Protein AF-A0A838QYF1-F1 (afdb_monomer)

Mean predicted aligned error: 3.64 Å

Structure (mmCIF, N/CA/C/O backbone):
data_AF-A0A838QYF1-F1
#
_entry.id   AF-A0A838QYF1-F1
#
loop_
_atom_site.group_PDB
_atom_site.id
_atom_site.type_symbol
_atom_site.label_atom_id
_atom_site.label_alt_id
_atom_site.label_comp_id
_atom_site.label_asym_id
_atom_site.label_entity_id
_atom_si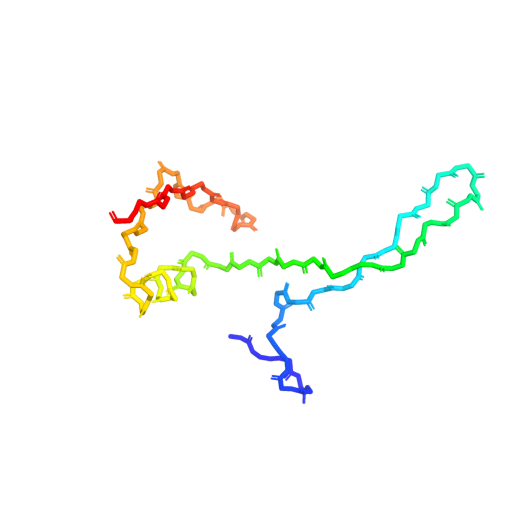te.label_seq_id
_atom_site.pdbx_PDB_ins_code
_atom_site.Cartn_x
_atom_site.Cartn_y
_atom_site.Cartn_z
_atom_site.occupancy
_atom_site.B_iso_or_equiv
_atom_site.auth_seq_id
_atom_site.auth_comp_id
_atom_site.auth_asym_id
_atom_site.auth_atom_id
_atom_site.pdbx_PDB_model_num
ATOM 1 N N . LEU A 1 1 ? 2.381 -12.823 1.874 1.00 61.94 1 LEU A N 1
ATOM 2 C CA . LEU A 1 1 ? 2.112 -12.941 3.325 1.00 61.94 1 LEU A CA 1
ATOM 3 C C . LEU A 1 1 ? 0.607 -13.063 3.488 1.00 61.94 1 LEU A C 1
ATOM 5 O O . LEU A 1 1 ? -0.106 -12.158 3.071 1.00 61.94 1 LEU A O 1
ATOM 9 N N . GLU A 1 2 ? 0.133 -14.190 4.003 1.00 74.88 2 GLU A N 1
ATOM 10 C CA . GLU A 1 2 ? -1.295 -14.483 4.175 1.00 74.88 2 GLU A CA 1
ATOM 11 C C . GLU A 1 2 ? -1.595 -14.648 5.663 1.00 74.88 2 GLU A C 1
ATOM 13 O O . GLU A 1 2 ? -0.758 -15.129 6.432 1.00 74.88 2 GLU A O 1
ATOM 18 N N . ARG A 1 3 ? -2.775 -14.198 6.085 1.00 79.62 3 ARG A N 1
ATOM 19 C CA . ARG A 1 3 ? -3.270 -14.395 7.447 1.00 79.62 3 AR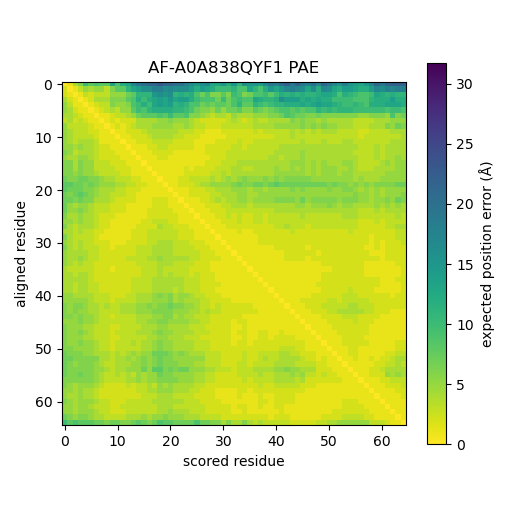G A CA 1
ATOM 20 C C . ARG A 1 3 ? -3.686 -15.855 7.637 1.00 79.62 3 ARG A C 1
ATOM 22 O O . ARG A 1 3 ? -3.967 -16.563 6.677 1.00 79.62 3 ARG A O 1
ATOM 29 N N . ALA A 1 4 ? -3.807 -16.289 8.892 1.00 82.69 4 ALA A N 1
ATOM 30 C CA . ALA A 1 4 ? -4.277 -17.639 9.226 1.00 82.69 4 ALA A CA 1
ATOM 31 C C . ALA A 1 4 ? -5.691 -17.959 8.689 1.00 82.69 4 ALA A C 1
ATOM 33 O O . ALA A 1 4 ? -6.058 -19.124 8.595 1.00 82.69 4 ALA A O 1
ATOM 34 N N . ASP A 1 5 ? -6.475 -16.935 8.339 1.00 85.38 5 ASP A N 1
ATOM 35 C CA . ASP A 1 5 ? -7.804 -17.052 7.733 1.00 85.38 5 ASP A CA 1
ATOM 36 C C . ASP A 1 5 ? -7.789 -16.959 6.192 1.00 85.38 5 ASP A C 1
ATOM 38 O O . ASP A 1 5 ? -8.847 -16.850 5.577 1.00 85.38 5 ASP A O 1
ATOM 42 N N . GLY A 1 6 ? -6.607 -16.988 5.566 1.00 84.75 6 GLY A N 1
ATOM 43 C CA . GLY A 1 6 ? -6.427 -16.956 4.112 1.00 84.75 6 GLY A CA 1
ATOM 44 C C . GLY A 1 6 ? -6.563 -15.573 3.471 1.00 84.75 6 GLY A C 1
ATOM 45 O O . GLY A 1 6 ? -6.417 -15.452 2.259 1.00 84.75 6 GLY A O 1
ATOM 46 N N . ARG A 1 7 ? -6.825 -14.513 4.248 1.00 85.50 7 ARG A N 1
ATOM 47 C CA . ARG A 1 7 ? -6.900 -13.144 3.712 1.00 85.50 7 ARG A CA 1
ATOM 48 C C . ARG A 1 7 ? -5.518 -12.520 3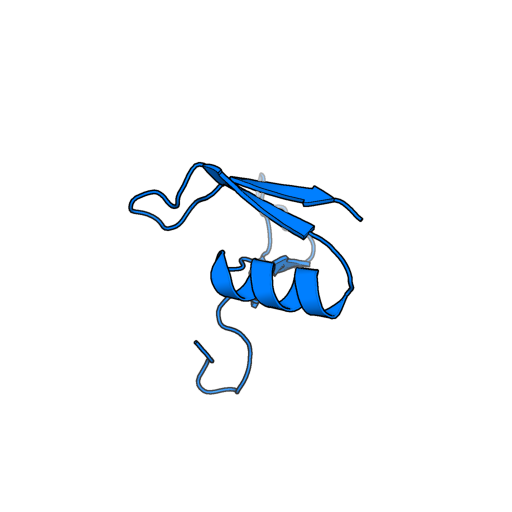.556 1.00 85.50 7 ARG A C 1
ATOM 50 O O . ARG A 1 7 ? -4.598 -12.810 4.330 1.00 85.50 7 ARG A O 1
ATOM 57 N N . TYR A 1 8 ? -5.381 -11.610 2.593 1.00 90.44 8 TYR A N 1
ATOM 58 C CA . TYR A 1 8 ? -4.156 -10.830 2.446 1.00 90.44 8 TYR A CA 1
ATOM 59 C C . TYR A 1 8 ? -3.947 -9.947 3.680 1.00 90.44 8 TYR A C 1
ATOM 61 O O . TYR A 1 8 ? -4.864 -9.286 4.165 1.00 90.44 8 TYR A O 1
ATOM 69 N N . VAL A 1 9 ? -2.725 -9.942 4.214 1.00 91.44 9 VAL A N 1
ATOM 70 C CA . VAL A 1 9 ? -2.394 -9.218 5.456 1.00 91.44 9 VAL A CA 1
ATOM 71 C C . VAL A 1 9 ? -2.604 -7.706 5.353 1.00 91.44 9 VAL A C 1
ATOM 73 O O . VAL A 1 9 ? -2.819 -7.057 6.372 1.00 91.44 9 VAL A O 1
ATOM 76 N N . GLY A 1 10 ? -2.552 -7.162 4.137 1.00 93.00 10 GLY A N 1
ATOM 77 C CA . GLY A 1 10 ? -2.733 -5.744 3.862 1.00 93.00 10 GLY A CA 1
ATOM 78 C C . GLY A 1 10 ? -4.187 -5.278 3.800 1.00 93.00 10 GLY A C 1
ATOM 79 O O . GLY A 1 10 ? -4.429 -4.076 3.733 1.00 93.00 10 GLY A O 1
ATOM 80 N N . GLU A 1 11 ? -5.157 -6.195 3.832 1.00 94.56 11 GLU A N 1
ATOM 81 C CA . GLU A 1 11 ? -6.582 -5.860 3.863 1.00 94.56 11 GLU A CA 1
ATOM 82 C C . GLU A 1 11 ? -7.054 -5.631 5.301 1.00 94.56 11 GLU A C 1
ATOM 84 O O . GLU A 1 11 ? -7.197 -6.560 6.107 1.00 94.56 11 GLU A O 1
ATOM 89 N N . LEU A 1 12 ? -7.326 -4.370 5.625 1.00 93.88 12 LEU A N 1
ATOM 90 C CA . LEU A 1 12 ? -7.729 -3.923 6.952 1.00 93.88 12 LEU A CA 1
ATOM 91 C C . LEU A 1 12 ? -9.130 -3.308 6.917 1.00 93.88 12 LEU A C 1
ATOM 93 O O . LEU A 1 12 ? -9.636 -2.930 5.865 1.00 93.88 12 LEU A O 1
ATOM 97 N N . HIS A 1 13 ? -9.767 -3.217 8.083 1.00 95.00 13 HIS A N 1
ATOM 98 C CA . HIS A 1 13 ? -11.025 -2.490 8.267 1.00 95.00 13 HIS A CA 1
ATOM 99 C C . HIS A 1 13 ? -10.806 -1.407 9.312 1.00 95.00 13 HIS A C 1
ATOM 101 O O . HIS A 1 13 ? -10.372 -1.699 10.427 1.00 95.00 13 HIS A O 1
ATOM 107 N N . PHE A 1 14 ? -11.053 -0.160 8.930 1.00 96.69 14 PHE A N 1
ATOM 108 C CA . PHE A 1 14 ? -10.842 1.017 9.760 1.00 96.69 14 PHE A CA 1
ATOM 109 C C . PHE A 1 14 ? -12.192 1.592 10.174 1.00 96.69 14 PHE A C 1
ATOM 111 O O . PHE A 1 14 ? -13.172 1.496 9.441 1.00 96.69 14 PHE A O 1
ATOM 118 N N . GLN A 1 15 ? -12.238 2.213 11.349 1.00 98.06 15 GLN A N 1
ATOM 119 C CA . GLN A 1 15 ? -13.360 3.028 11.795 1.00 98.06 15 GLN A CA 1
ATOM 120 C C . GLN A 1 15 ? -12.787 4.290 12.433 1.00 98.06 15 GLN A C 1
ATOM 122 O O . GLN A 1 15 ? -11.961 4.204 13.340 1.00 98.06 15 GLN A O 1
ATOM 127 N N . ILE A 1 16 ? -13.201 5.454 11.940 1.00 97.50 16 ILE A N 1
ATOM 128 C CA . ILE A 1 16 ? -12.715 6.743 12.441 1.00 97.50 16 ILE A CA 1
ATOM 129 C C . ILE A 1 16 ? -13.675 7.260 13.514 1.00 97.50 16 ILE A C 1
ATOM 131 O O . ILE A 1 16 ? -14.894 7.140 13.378 1.00 97.50 16 ILE A O 1
ATOM 135 N N . GLU A 1 17 ? -13.120 7.860 14.566 1.00 98.12 17 GLU A N 1
ATOM 136 C CA . GLU A 1 17 ? -13.863 8.532 15.629 1.00 98.12 17 GLU A CA 1
ATOM 137 C C . GLU A 1 17 ? -13.360 9.969 15.802 1.00 98.12 17 GLU A C 1
ATOM 139 O O . GLU A 1 17 ? -12.154 10.211 15.846 1.00 98.12 17 GLU A O 1
ATOM 144 N N . TYR A 1 18 ? -14.289 10.917 15.925 1.00 97.88 18 TYR A N 1
ATOM 145 C CA . TYR A 1 18 ? -13.999 12.307 16.274 1.00 97.88 18 TYR A CA 1
ATOM 146 C C . TYR A 1 18 ? -15.092 12.844 17.201 1.00 97.88 18 TYR A C 1
ATOM 148 O O . TYR A 1 18 ? -16.276 12.662 16.928 1.00 97.88 18 TYR A O 1
ATOM 156 N N . GLU A 1 19 ? -14.703 13.468 18.317 1.00 97.56 19 GLU A N 1
ATOM 157 C CA . GLU A 1 19 ? -15.630 14.002 19.334 1.00 97.56 19 GLU A CA 1
ATOM 158 C C . GLU A 1 19 ? -16.696 12.987 19.801 1.00 97.56 19 GLU A C 1
ATOM 160 O O . GLU A 1 19 ? -17.875 13.306 19.952 1.00 97.56 19 GLU A O 1
ATOM 165 N N . GLY A 1 20 ? -16.299 11.724 19.994 1.00 97.00 20 GLY A N 1
ATOM 166 C CA . GLY A 1 20 ? -17.204 10.649 20.419 1.00 97.00 20 GLY A CA 1
ATOM 167 C C . GLY A 1 20 ? -18.179 10.170 19.336 1.00 97.00 20 GLY A C 1
ATOM 168 O O . GLY A 1 20 ? -19.013 9.300 19.594 1.00 97.00 20 GLY A O 1
ATOM 169 N N . ARG A 1 21 ? -18.093 10.710 18.114 1.00 97.56 21 ARG A N 1
ATOM 170 C CA . ARG A 1 21 ? -18.891 10.285 16.962 1.00 97.56 21 ARG A CA 1
ATOM 171 C C . ARG A 1 21 ? -18.062 9.351 16.094 1.00 97.56 21 ARG A C 1
ATOM 173 O O . ARG A 1 21 ? -17.057 9.757 15.511 1.00 97.56 21 ARG A O 1
ATOM 180 N N . LYS A 1 22 ? -18.506 8.100 15.997 1.00 98.06 22 LYS A N 1
ATOM 181 C CA . LYS A 1 22 ? -17.910 7.092 15.118 1.00 98.06 22 LYS A CA 1
ATOM 182 C C . LYS A 1 22 ? -18.535 7.164 13.732 1.00 98.06 22 LYS A C 1
ATOM 184 O O . LYS A 1 22 ? -19.754 7.261 13.611 1.00 98.06 22 LYS A O 1
ATOM 189 N N . GLY A 1 23 ? -17.692 7.116 12.709 1.00 97.19 23 GLY A N 1
ATOM 190 C CA . GLY A 1 23 ? -18.123 6.875 11.337 1.00 97.19 23 GLY A CA 1
ATOM 191 C C . GLY A 1 23 ? -18.422 5.397 11.088 1.00 97.19 23 GLY A C 1
ATOM 192 O O . GLY A 1 23 ? -18.176 4.538 11.940 1.00 97.19 23 GLY A O 1
ATOM 193 N N . GLU A 1 24 ? -18.918 5.100 9.893 1.00 97.94 24 GLU A N 1
ATOM 194 C CA . GLU A 1 24 ? -19.069 3.720 9.432 1.00 97.94 24 GLU A CA 1
ATOM 195 C C . GLU A 1 24 ? -17.694 3.063 9.218 1.00 97.94 24 GLU A C 1
ATOM 197 O O . GLU A 1 24 ? -16.753 3.739 8.782 1.00 97.94 24 GLU A O 1
ATOM 202 N N . PRO A 1 25 ? -17.542 1.759 9.513 1.00 97.62 25 PRO A N 1
ATOM 203 C CA . PRO A 1 25 ? -16.341 1.023 9.148 1.00 97.62 25 PRO A CA 1
ATOM 204 C C . PRO A 1 25 ? -16.127 0.996 7.628 1.00 97.62 25 PRO A C 1
ATOM 206 O O . PRO A 1 25 ? -17.082 0.862 6.864 1.00 97.62 25 PRO A O 1
ATOM 209 N N . PHE A 1 26 ? -14.873 1.055 7.182 1.00 97.19 26 PHE A N 1
ATOM 210 C CA . PHE A 1 26 ? -14.511 0.976 5.765 1.00 97.19 26 PHE A CA 1
ATOM 211 C C . PHE A 1 26 ? -13.240 0.141 5.546 1.00 97.19 26 PHE A C 1
ATOM 213 O O . PHE A 1 26 ? -12.394 0.060 6.443 1.00 97.19 26 PHE A O 1
ATOM 220 N N . PRO A 1 27 ? -13.087 -0.505 4.375 1.00 95.81 27 PRO A N 1
ATOM 221 C CA . PRO A 1 27 ? -11.878 -1.248 4.053 1.00 95.81 27 PRO A CA 1
ATOM 222 C C . PRO A 1 27 ? -10.721 -0.300 3.714 1.00 95.81 27 PRO A C 1
ATOM 224 O O . PRO A 1 27 ? -10.905 0.694 3.013 1.00 95.81 27 PRO A O 1
ATOM 227 N N . GLN A 1 28 ? -9.518 -0.642 4.163 1.00 96.38 28 GLN A N 1
ATOM 228 C CA . GLN A 1 28 ? -8.271 0.035 3.813 1.00 96.38 28 GLN A CA 1
ATOM 229 C C . GLN A 1 28 ? -7.263 -1.009 3.331 1.00 96.38 28 GLN A C 1
ATOM 231 O O . GLN A 1 28 ? -7.017 -1.995 4.025 1.00 96.38 28 GLN A O 1
ATOM 236 N N . LEU A 1 29 ? -6.672 -0.783 2.156 1.00 95.50 29 LEU A N 1
ATOM 237 C CA . LEU A 1 29 ? -5.645 -1.654 1.587 1.00 95.50 29 LEU A CA 1
ATOM 238 C C . LEU A 1 29 ? -4.261 -1.027 1.772 1.00 95.50 29 LEU A C 1
ATOM 240 O O 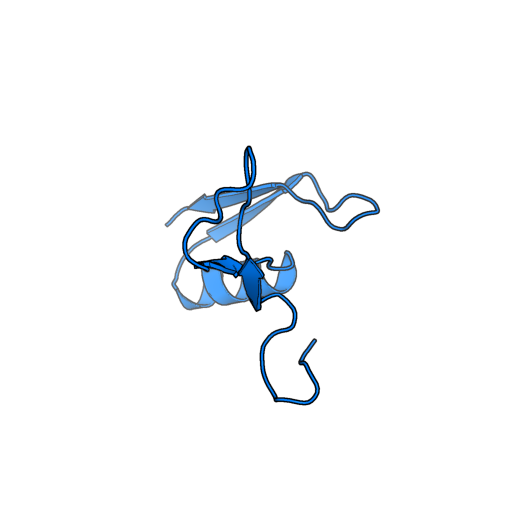. LEU A 1 29 ? -4.030 0.114 1.371 1.00 95.50 29 LEU A O 1
ATOM 244 N N . TYR A 1 30 ? -3.346 -1.803 2.339 1.00 95.31 30 TYR A N 1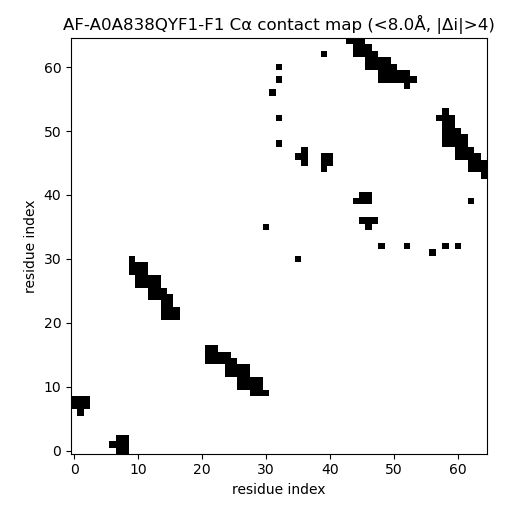
ATOM 245 C CA . TYR A 1 30 ? -1.906 -1.596 2.243 1.00 95.31 30 TYR A CA 1
ATOM 246 C C . TYR A 1 30 ? -1.339 -2.687 1.351 1.00 95.31 30 TYR A C 1
ATOM 248 O O . TYR A 1 30 ? -1.676 -3.853 1.515 1.00 95.31 30 TYR A O 1
ATOM 256 N N . VAL A 1 31 ? -0.488 -2.325 0.402 1.00 95.31 31 VAL A N 1
ATOM 257 C CA . VAL A 1 31 ? 0.104 -3.276 -0.537 1.00 95.31 31 VAL A CA 1
ATOM 258 C C . VAL A 1 31 ? 1.605 -3.052 -0.567 1.00 95.31 31 VAL A C 1
ATOM 260 O O . VAL A 1 31 ? 2.052 -1.912 -0.551 1.00 95.31 31 VAL A O 1
ATOM 263 N N . ASP A 1 32 ? 2.383 -4.129 -0.546 1.00 94.38 32 ASP A N 1
ATOM 264 C CA . ASP A 1 32 ? 3.830 -4.048 -0.721 1.00 94.38 32 ASP A CA 1
ATOM 265 C C . ASP A 1 32 ? 4.194 -3.851 -2.202 1.00 94.38 32 ASP A C 1
ATOM 267 O O . ASP A 1 32 ? 3.456 -4.257 -3.105 1.00 94.38 32 ASP A O 1
ATOM 271 N N . ALA A 1 33 ? 5.366 -3.265 -2.461 1.00 95.44 33 ALA A N 1
ATOM 272 C CA . ALA A 1 33 ? 5.799 -2.916 -3.812 1.00 95.44 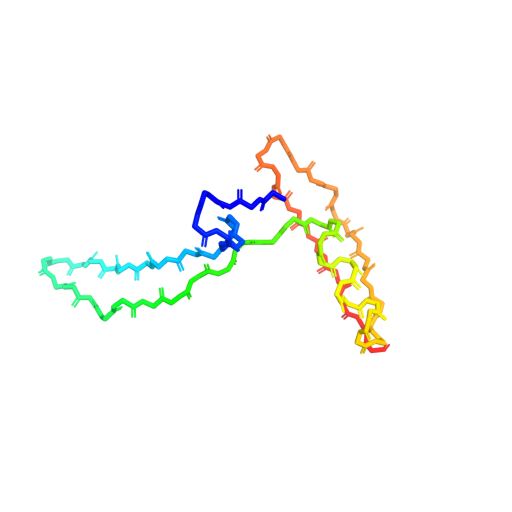33 ALA A CA 1
ATOM 273 C C . ALA A 1 33 ? 5.798 -4.112 -4.782 1.00 95.44 33 ALA A C 1
ATOM 275 O O . ALA A 1 33 ? 5.384 -3.966 -5.931 1.00 95.44 33 ALA A O 1
ATOM 276 N N . ASN A 1 34 ? 6.206 -5.305 -4.334 1.00 94.81 34 ASN A N 1
ATOM 277 C CA . ASN A 1 34 ? 6.266 -6.486 -5.199 1.00 94.81 34 ASN A CA 1
ATOM 278 C C . ASN A 1 34 ? 4.868 -6.962 -5.593 1.00 94.81 34 ASN A C 1
ATOM 280 O O . ASN A 1 34 ? 4.621 -7.266 -6.763 1.00 94.81 34 ASN A O 1
ATOM 284 N N . THR A 1 35 ? 3.947 -6.996 -4.630 1.00 95.62 35 THR A N 1
ATOM 285 C CA . THR A 1 35 ? 2.546 -7.334 -4.885 1.00 95.62 35 THR A CA 1
ATOM 286 C C . THR A 1 35 ? 1.907 -6.329 -5.843 1.00 95.62 35 THR A C 1
ATOM 288 O O . THR A 1 35 ? 1.258 -6.752 -6.800 1.00 95.62 35 THR A O 1
ATOM 291 N N . LEU A 1 36 ? 2.145 -5.024 -5.653 1.00 97.25 36 LEU A N 1
ATOM 292 C CA . LEU A 1 36 ? 1.639 -3.982 -6.552 1.00 97.25 36 LEU A CA 1
ATOM 293 C C . LEU A 1 36 ? 2.188 -4.135 -7.978 1.00 97.25 36 LEU A C 1
ATOM 295 O O . LEU A 1 36 ? 1.417 -4.108 -8.932 1.00 97.25 36 LEU A O 1
ATOM 299 N N . ILE A 1 37 ? 3.503 -4.331 -8.131 1.00 97.50 37 ILE A N 1
ATOM 300 C CA . ILE A 1 37 ? 4.150 -4.511 -9.441 1.00 97.50 37 ILE A CA 1
ATOM 301 C C . ILE A 1 37 ? 3.572 -5.720 -10.177 1.00 97.50 37 ILE A C 1
ATOM 303 O O . ILE A 1 37 ? 3.356 -5.649 -11.387 1.00 97.50 37 ILE A O 1
ATOM 307 N N . ARG A 1 38 ? 3.341 -6.829 -9.466 1.00 97.56 38 ARG A N 1
ATOM 308 C CA . ARG A 1 38 ? 2.779 -8.049 -10.050 1.00 97.56 38 ARG A CA 1
ATOM 309 C C . ARG A 1 38 ? 1.380 -7.802 -10.609 1.00 97.56 38 ARG A C 1
ATOM 311 O O . ARG A 1 38 ? 1.183 -8.019 -11.798 1.00 97.56 38 ARG A O 1
ATOM 318 N N . TYR A 1 39 ? 0.457 -7.303 -9.787 1.00 97.56 39 TYR A N 1
ATOM 319 C CA . TYR A 1 39 ? -0.921 -7.073 -10.231 1.00 97.56 39 TYR A CA 1
ATOM 320 C C . TYR A 1 39 ? -1.017 -5.979 -11.296 1.00 97.56 39 TYR A C 1
ATOM 322 O O . TYR A 1 39 ? -1.780 -6.124 -12.238 1.00 97.56 39 TYR A O 1
ATOM 330 N N . ALA A 1 40 ? -0.199 -4.923 -11.215 1.00 98.12 40 ALA A N 1
ATOM 331 C CA . ALA A 1 40 ? -0.145 -3.921 -12.276 1.00 98.12 40 ALA A CA 1
ATOM 332 C C . ALA A 1 40 ? 0.210 -4.562 -13.627 1.00 98.12 40 ALA A C 1
ATOM 334 O O . ALA A 1 40 ? -0.475 -4.322 -14.611 1.00 98.12 40 ALA A O 1
ATOM 335 N N . ARG A 1 41 ? 1.230 -5.431 -13.664 1.00 97.44 41 ARG A N 1
ATOM 336 C CA . ARG A 1 41 ? 1.629 -6.132 -14.894 1.00 97.44 41 ARG A CA 1
ATOM 337 C C . ARG A 1 41 ? 0.568 -7.098 -15.411 1.00 97.44 41 ARG A C 1
ATOM 339 O O . ARG A 1 41 ? 0.438 -7.225 -16.619 1.00 97.44 41 ARG A O 1
ATOM 346 N N . GLU A 1 42 ? -0.129 -7.800 -14.519 1.00 98.19 42 GLU A N 1
ATOM 347 C CA . GLU A 1 42 ? -1.221 -8.715 -14.888 1.00 98.19 42 GLU A CA 1
ATOM 348 C C . GLU A 1 42 ? -2.386 -7.974 -15.563 1.00 98.19 42 GLU A C 1
ATOM 350 O O . GLU A 1 42 ? -3.048 -8.546 -16.422 1.00 98.19 42 GLU A O 1
ATOM 355 N N . GLU A 1 43 ? -2.573 -6.695 -15.235 1.00 97.88 43 GLU A N 1
ATOM 356 C CA . GLU A 1 43 ? -3.606 -5.821 -15.801 1.00 97.88 43 GLU A CA 1
ATOM 357 C C . GLU A 1 43 ? -3.088 -4.928 -16.950 1.00 97.88 43 GLU A C 1
ATOM 359 O O . GLU A 1 43 ? -3.735 -3.945 -17.302 1.00 97.88 43 GLU A O 1
ATOM 364 N N . ASP A 1 44 ? -1.918 -5.236 -17.524 1.00 97.94 44 ASP A N 1
ATOM 365 C CA . ASP A 1 44 ? -1.249 -4.468 -18.591 1.00 97.94 44 ASP A CA 1
ATOM 366 C C . ASP A 1 44 ? -0.799 -3.042 -18.201 1.00 97.94 44 ASP A C 1
ATOM 368 O O . ASP A 1 44 ? -0.544 -2.202 -19.059 1.00 97.94 44 ASP A O 1
ATOM 372 N N . TRP A 1 45 ? -0.606 -2.760 -16.910 1.00 98.50 45 TRP A N 1
ATOM 373 C CA . TRP A 1 45 ? -0.014 -1.507 -16.427 1.00 98.50 45 TRP A CA 1
ATOM 374 C C . TRP A 1 45 ? 1.483 -1.644 -16.146 1.00 98.50 45 TRP A C 1
ATOM 376 O O . TRP A 1 45 ? 1.974 -2.596 -15.528 1.00 98.50 45 TRP A O 1
ATOM 386 N N . ARG A 1 46 ? 2.238 -0.598 -16.486 1.00 98.06 46 ARG A N 1
ATOM 387 C CA . ARG A 1 46 ? 3.604 -0.419 -15.989 1.00 98.06 46 ARG A CA 1
ATOM 388 C C . ARG A 1 46 ? 3.566 0.195 -14.590 1.00 98.06 46 ARG A C 1
ATOM 390 O O . ARG A 1 46 ? 2.971 1.247 -14.378 1.00 98.06 46 ARG A O 1
ATOM 397 N N . CYS A 1 47 ? 4.288 -0.423 -13.657 1.00 98.25 47 CYS A N 1
ATOM 398 C CA . CYS A 1 47 ? 4.514 0.096 -12.309 1.00 98.25 47 CYS A CA 1
ATOM 399 C C . CYS A 1 47 ? 5.998 0.423 -12.114 1.00 98.25 47 CYS A C 1
ATOM 401 O O . CYS A 1 47 ? 6.860 -0.446 -12.259 1.00 98.25 47 CYS A O 1
ATOM 403 N N . GLU A 1 48 ? 6.294 1.674 -11.779 1.00 98.25 48 GLU A N 1
ATOM 404 C CA . GLU A 1 48 ? 7.636 2.167 -11.472 1.00 98.25 48 GLU A CA 1
ATOM 405 C C . GLU A 1 48 ? 7.696 2.624 -10.018 1.00 98.25 48 GLU A C 1
ATOM 407 O O . GLU A 1 48 ? 6.883 3.444 -9.595 1.00 98.25 48 GLU A O 1
ATOM 412 N N . ILE A 1 49 ? 8.667 2.115 -9.264 1.00 97.94 49 ILE A N 1
ATOM 413 C CA . ILE A 1 49 ? 8.965 2.607 -7.920 1.00 97.94 49 ILE A CA 1
ATOM 414 C C 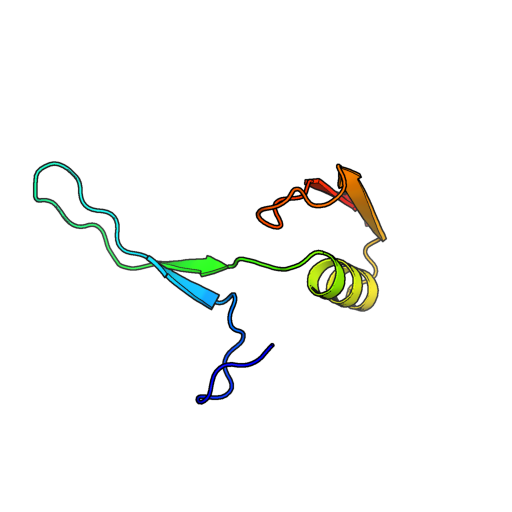. ILE A 1 49 ? 9.820 3.865 -8.074 1.00 97.94 49 ILE A C 1
ATOM 416 O O . ILE A 1 49 ? 10.942 3.804 -8.568 1.00 97.94 49 ILE A O 1
ATOM 420 N N . VAL A 1 50 ? 9.242 5.012 -7.724 1.00 98.25 50 VAL A N 1
ATOM 421 C CA . VAL A 1 50 ? 9.860 6.340 -7.845 1.00 98.25 50 VAL A CA 1
ATOM 422 C C . VAL A 1 50 ? 10.721 6.646 -6.623 1.00 98.25 50 VAL A C 1
ATOM 424 O O . VAL A 1 50 ? 11.743 7.315 -6.743 1.00 98.25 50 VAL A O 1
ATOM 427 N N . LEU A 1 51 ? 10.297 6.158 -5.455 1.00 98.06 51 LEU A N 1
ATOM 428 C CA . LEU A 1 51 ? 11.057 6.201 -4.211 1.00 98.06 51 LEU A CA 1
ATOM 429 C C . LEU A 1 51 ? 11.055 4.803 -3.606 1.00 98.06 51 LEU A C 1
ATOM 431 O O . LEU A 1 51 ? 9.978 4.230 -3.404 1.00 98.06 51 LEU A O 1
ATOM 435 N N . ASP A 1 52 ? 12.251 4.281 -3.345 1.00 96.06 52 ASP A N 1
ATOM 436 C CA . ASP A 1 52 ? 12.438 2.973 -2.727 1.00 96.06 52 ASP A CA 1
ATOM 437 C C . ASP A 1 52 ? 11.794 2.909 -1.333 1.00 96.06 52 ASP A C 1
ATOM 439 O O . ASP A 1 52 ? 11.661 3.947 -0.673 1.00 96.06 52 ASP A O 1
ATOM 443 N N . PRO A 1 53 ? 11.399 1.707 -0.873 1.00 95.88 53 PRO A N 1
ATOM 444 C CA . PRO A 1 53 ? 10.833 1.533 0.454 1.00 95.88 53 PRO A CA 1
ATOM 445 C C . PRO A 1 53 ? 11.741 2.075 1.566 1.00 95.88 53 PRO A C 1
ATOM 447 O O . PRO A 1 53 ? 12.930 1.753 1.613 1.00 95.88 53 PRO A O 1
ATOM 450 N N . ASP A 1 54 ? 11.167 2.861 2.478 1.00 95.69 54 ASP A N 1
ATOM 451 C CA . ASP A 1 54 ? 11.831 3.272 3.716 1.00 95.69 54 ASP A CA 1
ATOM 452 C C . ASP A 1 54 ? 11.910 2.114 4.737 1.00 95.69 54 ASP A C 1
ATOM 454 O O . ASP A 1 54 ? 11.477 0.987 4.481 1.00 95.69 54 ASP A O 1
ATOM 458 N N . GLU A 1 55 ? 12.460 2.380 5.926 1.00 95.00 55 GLU A N 1
ATOM 459 C CA . GLU A 1 55 ? 12.575 1.381 7.002 1.00 95.00 55 GLU A CA 1
ATOM 460 C C . GLU A 1 55 ? 11.218 0.862 7.524 1.00 95.00 55 GLU A C 1
ATOM 462 O O . GLU A 1 55 ? 11.159 -0.203 8.141 1.00 95.00 55 GLU A O 1
ATOM 467 N N . TYR A 1 56 ? 10.126 1.581 7.249 1.00 93.56 56 TYR A N 1
ATOM 468 C CA . TYR A 1 56 ? 8.753 1.217 7.604 1.00 93.56 56 TYR A CA 1
ATOM 469 C C . TYR A 1 56 ? 8.001 0.563 6.434 1.00 93.56 56 TYR A C 1
ATOM 471 O O . TYR A 1 56 ? 6.850 0.152 6.589 1.00 93.56 56 TYR A O 1
ATOM 479 N N . GLY A 1 57 ? 8.647 0.432 5.272 1.00 91.75 57 GLY A N 1
ATOM 480 C CA . GLY A 1 57 ? 8.072 -0.145 4.065 1.00 91.75 57 GLY A CA 1
ATOM 481 C C . GLY A 1 57 ? 7.197 0.816 3.259 1.00 91.75 57 GLY A C 1
ATOM 482 O O . GLY A 1 57 ? 6.510 0.359 2.344 1.00 91.75 57 GLY A O 1
ATOM 483 N N . HIS A 1 58 ? 7.198 2.121 3.552 1.00 96.38 58 HIS A N 1
ATOM 484 C CA . HIS A 1 58 ? 6.510 3.103 2.715 1.00 96.38 58 HIS A CA 1
ATOM 485 C C . HIS A 1 58 ? 7.305 3.366 1.444 1.00 96.38 58 HIS A C 1
ATOM 487 O O . HIS A 1 58 ? 8.515 3.555 1.492 1.00 96.38 58 HIS A O 1
ATOM 493 N N . TYR A 1 59 ? 6.621 3.441 0.309 1.00 97.44 59 TYR A N 1
ATOM 494 C CA . TYR A 1 59 ? 7.234 3.704 -0.987 1.00 97.44 59 TYR A CA 1
ATOM 495 C C . TYR A 1 59 ? 6.325 4.594 -1.832 1.00 97.44 59 TYR A C 1
ATOM 497 O O . TYR A 1 59 ? 5.136 4.756 -1.541 1.00 97.44 59 TYR A O 1
ATOM 505 N N . LEU A 1 60 ? 6.879 5.151 -2.908 1.00 98.38 60 LEU A N 1
ATOM 506 C CA . LEU A 1 60 ? 6.105 5.881 -3.907 1.00 98.38 60 LEU A CA 1
ATOM 507 C C . LEU A 1 60 ? 6.181 5.150 -5.239 1.00 98.38 60 LEU A C 1
ATOM 509 O O . LEU A 1 60 ? 7.270 4.921 -5.761 1.00 98.38 60 LEU A O 1
ATOM 513 N N . ALA A 1 61 ? 5.023 4.828 -5.809 1.00 98.25 61 ALA A N 1
ATOM 514 C CA . ALA A 1 61 ? 4.923 4.220 -7.126 1.00 98.25 61 ALA A CA 1
ATOM 515 C C . ALA A 1 61 ? 4.177 5.121 -8.112 1.00 98.25 61 ALA A C 1
ATOM 517 O O . ALA A 1 61 ? 3.252 5.849 -7.750 1.00 98.25 61 ALA A O 1
ATOM 518 N N . ARG A 1 62 ? 4.564 5.026 -9.381 1.00 98.50 62 ARG A N 1
ATOM 519 C CA . ARG A 1 62 ? 3.854 5.585 -10.527 1.00 98.50 62 ARG A CA 1
ATOM 520 C C . ARG A 1 62 ? 3.321 4.438 -11.376 1.00 98.50 62 ARG A C 1
ATOM 522 O O . ARG A 1 62 ? 4.094 3.581 -11.800 1.00 98.50 62 ARG A O 1
ATOM 529 N N . LEU A 1 63 ? 2.018 4.460 -11.639 1.00 98.44 63 LEU A N 1
ATOM 530 C CA . LEU A 1 63 ? 1.356 3.542 -12.558 1.00 98.44 63 LEU A CA 1
ATOM 531 C C . LEU A 1 63 ? 1.023 4.267 -13.864 1.00 98.44 63 LEU A C 1
ATOM 533 O O . LEU A 1 63 ? 0.507 5.385 -13.841 1.00 98.44 63 LEU A O 1
ATOM 537 N N . THR A 1 64 ? 1.319 3.633 -14.993 1.00 98.06 64 THR A N 1
ATOM 538 C CA . THR A 1 64 ? 0.930 4.099 -16.330 1.00 98.06 64 THR A CA 1
ATOM 539 C C . THR A 1 64 ? 0.309 2.942 -17.114 1.00 98.06 64 THR A C 1
ATOM 541 O O . THR A 1 64 ? 0.852 1.837 -17.006 1.00 98.06 64 THR A O 1
ATOM 544 N N . PRO A 1 65 ? -0.767 3.178 -17.886 1.00 94.81 65 PRO A N 1
ATOM 545 C CA . PRO A 1 65 ? -1.261 2.212 -18.867 1.00 94.81 65 PRO A CA 1
ATOM 546 C C . PRO A 1 65 ? -0.214 1.888 -19.940 1.00 94.81 65 PRO A C 1
ATOM 548 O O . PRO A 1 65 ? 0.767 2.664 -20.076 1.00 94.81 65 PRO A O 1
#

Foldseek 3Di:
DADPVRHDPQWDWDWDDDPNDIDDIDIGGDDAPVRVCVVCVVVVKHKDFPAAADPVRDTDIDIDD

Sequence (65 aa):
LERADGRYVGELHFQIEYEGRKGEPFPQLYVDANTLIRYAREEDWRCEIVLDPDEYGHYLARLTP

pLDDT: mean 94.69, std 6.22, range [61.94, 98.5]

Nearest PDB structures (foldseek):
  5bp9-assembly1_A  TM=8.165E-01  e=2.208E-03  Bacteroides fragilis NCTC 9343
  3n7c-assembly1_A  TM=3.331E-01  e=5.769E+00  Eremothecium gossypii
  3g2o-assembly1_B  TM=2.505E-01  e=7.826E+00  Amycolatopsis orientalis

Secondary structure (DSSP, 8-state):
-B-TTS-BTTEEEE--EETTE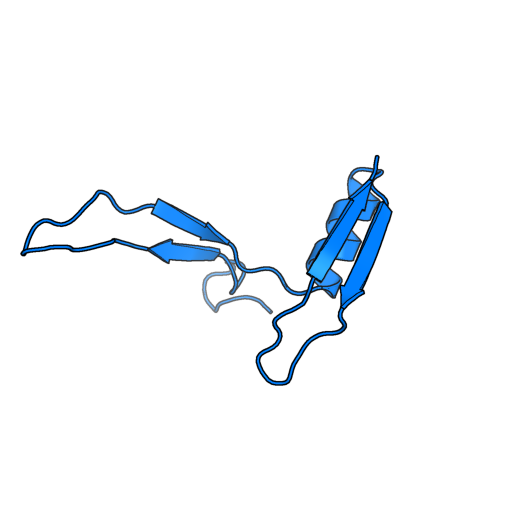E---EEEE--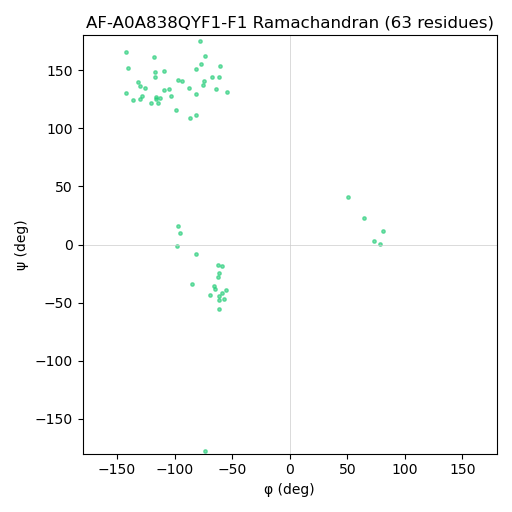-HHHHHHHHHHTT-EEEEEE---TT---EEEEE-

Solvent-accessible surface area (backbone atoms only — not comparable to full-atom values): 4107 Å² total; per-residue (Å²): 118,68,40,101,85,71,45,57,67,37,64,43,76,46,66,56,70,57,96,91,46,69,54,76,72,43,82,45,79,52,78,54,70,68,61,49,41,51,54,31,48,76,71,65,24,50,61,44,76,78,37,74,63,48,100,85,63,54,64,40,73,47,79,42,116

Radius of gyration: 15.25 Å; Cα contacts (8 Å, |Δi|>4): 84; chains: 1; bounding box: 32×32×39 Å